Protein AF-A0A7S2QY79-F1 (afdb_monomer_lite)

InterPro domains:
  IPR018641 Transferase 1, rSAM/selenodomain-associated [PF09837] (13-111)
  IPR018641 Transferase 1, rSAM/selenodomain-associated [PTHR36529] (9-120)
  IPR029044 Nucleotide-diphospho-sugar transferases [G3DSA:3.90.550.10] (4-125)
  IPR029044 Nucleotide-diphospho-sugar transferases [SSF53448] (11-116)

pLDDT: mean 88.11, std 15.35, range [35.97, 98.06]

Structure (mmCIF, N/CA/C/O backbone):
data_AF-A0A7S2QY79-F1
#
_entry.id   AF-A0A7S2QY79-F1
#
loop_
_atom_site.group_PDB
_atom_site.id
_atom_site.type_symbol
_atom_site.label_atom_id
_atom_site.label_alt_id
_atom_site.label_comp_id
_atom_site.label_asym_id
_atom_site.label_entity_id
_atom_site.label_seq_id
_atom_site.pdbx_PDB_ins_code
_atom_site.Cartn_x
_atom_site.Cartn_y
_atom_site.Cartn_z
_atom_site.occupancy
_atom_site.B_iso_or_equiv
_atom_site.auth_seq_id
_atom_site.auth_comp_id
_atom_site.auth_asym_id
_atom_site.auth_atom_id
_atom_site.pdbx_PDB_model_num
ATOM 1 N N . GLU A 1 1 ? -2.443 6.538 33.658 1.00 35.97 1 GLU A N 1
ATOM 2 C CA . GLU A 1 1 ? -1.971 5.149 33.520 1.00 35.97 1 GLU A CA 1
ATOM 3 C C . GLU A 1 1 ? -2.472 4.641 32.184 1.00 35.97 1 GLU A C 1
ATOM 5 O O . GLU A 1 1 ? -3.662 4.407 32.035 1.00 35.97 1 GLU A O 1
ATOM 10 N N . ASP A 1 2 ? -1.597 4.636 31.182 1.00 44.91 2 ASP A N 1
ATOM 11 C CA . ASP A 1 2 ? -1.895 4.066 29.871 1.00 44.91 2 ASP A CA 1
ATOM 12 C C . ASP A 1 2 ? -1.737 2.552 30.002 1.00 44.91 2 ASP A C 1
ATOM 14 O O . ASP A 1 2 ? -0.622 2.031 30.092 1.00 44.91 2 ASP A O 1
ATOM 18 N N . THR A 1 3 ? -2.850 1.835 30.139 1.00 42.00 3 THR A N 1
ATOM 19 C CA . THR A 1 3 ? -2.859 0.374 30.061 1.00 42.00 3 THR A CA 1
ATOM 20 C C . THR A 1 3 ? -2.655 -0.003 28.601 1.00 42.00 3 THR A C 1
ATOM 22 O O . THR A 1 3 ? -3.605 -0.393 27.924 1.00 42.00 3 THR A O 1
ATOM 25 N N . GLY A 1 4 ? -1.420 0.178 28.120 1.00 47.31 4 GLY A N 1
ATOM 26 C CA . GLY A 1 4 ? -0.995 -0.133 26.766 1.00 47.31 4 GLY A CA 1
ATOM 27 C C . GLY A 1 4 ? -1.421 -1.551 26.430 1.00 47.31 4 GLY A C 1
ATOM 28 O O . GLY A 1 4 ? -0.863 -2.527 26.942 1.00 47.31 4 GLY A O 1
ATOM 29 N N . SER A 1 5 ? -2.476 -1.648 25.625 1.00 52.62 5 SER A N 1
ATOM 30 C CA . SER A 1 5 ? -2.993 -2.910 25.130 1.00 52.62 5 SER A CA 1
ATOM 31 C C . SER A 1 5 ? -1.836 -3.588 24.410 1.00 52.62 5 SER A C 1
ATOM 33 O O . SER A 1 5 ? -1.335 -3.070 23.412 1.00 52.62 5 SER A O 1
ATOM 35 N N . LYS A 1 6 ? -1.316 -4.682 24.978 1.00 54.91 6 LYS A N 1
ATOM 36 C CA . LYS A 1 6 ? -0.191 -5.406 24.385 1.00 54.91 6 LYS A CA 1
ATOM 37 C C . LYS A 1 6 ? -0.660 -5.905 23.026 1.00 54.91 6 LYS A C 1
ATOM 39 O O . LYS A 1 6 ? -1.440 -6.852 22.969 1.00 54.91 6 LYS A O 1
ATOM 44 N N . HIS A 1 7 ? -0.221 -5.253 21.954 1.00 66.50 7 HIS A N 1
ATOM 45 C CA . HIS A 1 7 ? -0.527 -5.706 20.608 1.00 66.50 7 HIS A CA 1
ATOM 46 C C . HIS A 1 7 ? 0.168 -7.054 20.423 1.00 66.50 7 HIS A C 1
ATOM 48 O O . HIS A 1 7 ? 1.397 -7.139 20.390 1.00 66.50 7 HIS A O 1
ATOM 54 N N . VAL A 1 8 ? -0.619 -8.127 20.432 1.00 77.19 8 VAL A N 1
ATOM 55 C CA . VAL A 1 8 ? -0.108 -9.476 20.212 1.00 77.19 8 VAL A CA 1
ATOM 56 C C . VAL A 1 8 ? 0.179 -9.586 18.718 1.00 77.19 8 VAL A C 1
ATOM 58 O O . VAL A 1 8 ? -0.737 -9.345 17.932 1.00 77.19 8 VAL A O 1
ATOM 61 N N . PRO A 1 9 ? 1.412 -9.933 18.304 1.00 81.81 9 PRO A N 1
ATOM 62 C CA . PRO A 1 9 ? 1.694 -10.191 16.901 1.00 81.81 9 PRO A CA 1
ATOM 63 C C . PRO A 1 9 ? 0.712 -11.235 16.369 1.00 81.81 9 PRO A C 1
ATOM 65 O O . PRO A 1 9 ? 0.626 -12.339 16.911 1.00 81.81 9 PRO A O 1
ATOM 68 N N . CYS A 1 10 ? -0.046 -10.880 15.335 1.00 86.31 10 CYS A N 1
ATOM 69 C CA . CYS A 1 10 ? -0.916 -11.816 14.643 1.00 86.31 10 CYS A CA 1
ATOM 70 C C . CYS A 1 10 ? -0.218 -12.312 13.376 1.00 86.31 10 CYS A C 1
ATOM 72 O O . CYS A 1 10 ? 0.493 -11.568 12.703 1.00 86.31 10 CYS A O 1
ATOM 74 N N . VAL A 1 11 ? -0.396 -13.595 13.074 1.00 91.69 11 VAL A N 1
ATOM 75 C CA . VAL A 1 11 ? 0.091 -14.204 11.836 1.00 91.69 11 VAL A CA 1
ATOM 76 C C . VAL A 1 11 ? -1.126 -14.714 11.091 1.00 91.69 11 VAL A C 1
ATOM 78 O O . VAL A 1 11 ? -1.899 -15.505 11.634 1.00 91.69 11 VAL A O 1
ATOM 81 N N . ARG A 1 12 ? -1.301 -14.239 9.861 1.00 93.19 12 ARG A N 1
ATOM 82 C CA . ARG A 1 12 ? -2.406 -14.605 8.977 1.00 93.19 12 ARG A CA 1
ATOM 83 C C . ARG A 1 12 ? -1.839 -14.978 7.615 1.00 93.19 12 ARG A C 1
ATOM 85 O O . ARG A 1 12 ? -0.787 -14.476 7.218 1.00 93.19 12 ARG A O 1
ATOM 92 N N . ALA A 1 13 ? -2.509 -15.892 6.926 1.00 95.75 13 ALA A N 1
ATOM 93 C CA . ALA A 1 13 ? -2.175 -16.168 5.538 1.00 95.75 13 ALA A CA 1
ATOM 94 C C . ALA A 1 13 ? -2.589 -14.965 4.683 1.00 95.75 13 ALA A C 1
ATOM 96 O O . ALA A 1 13 ? -3.664 -14.412 4.889 1.00 95.75 13 ALA A O 1
ATOM 97 N N . GLN A 1 14 ? -1.747 -14.574 3.726 1.00 95.06 14 GLN A N 1
ATOM 98 C CA . GLN A 1 14 ? -2.164 -13.633 2.685 1.00 95.06 14 GLN A CA 1
ATOM 99 C C . GLN A 1 14 ? -3.256 -14.261 1.808 1.00 95.06 14 GLN A C 1
ATOM 101 O O . GLN A 1 14 ? -3.350 -15.488 1.720 1.00 95.06 14 GLN A O 1
ATOM 106 N N . ALA A 1 15 ? -4.027 -13.424 1.112 1.00 95.94 15 ALA A N 1
ATOM 107 C CA . ALA A 1 15 ? -4.997 -13.888 0.127 1.00 95.94 15 ALA A CA 1
ATOM 108 C C . ALA A 1 15 ? -4.341 -14.808 -0.924 1.00 95.94 15 ALA A C 1
ATOM 110 O O . ALA A 1 15 ? -3.291 -14.483 -1.484 1.00 95.94 15 ALA A O 1
ATOM 111 N N . ASP A 1 16 ? -4.981 -15.945 -1.204 1.00 96.62 16 ASP A N 1
ATOM 112 C CA . ASP A 1 16 ? -4.514 -16.932 -2.184 1.00 96.62 16 ASP A CA 1
ATOM 113 C C . ASP A 1 16 ? -5.034 -16.589 -3.587 1.00 96.62 16 ASP A C 1
ATOM 115 O O . ASP A 1 16 ? -6.008 -17.149 -4.088 1.00 96.62 16 ASP A O 1
ATOM 119 N N . VAL A 1 17 ? -4.425 -15.563 -4.178 1.00 96.50 17 VAL A N 1
ATOM 120 C CA . VAL A 1 17 ? -4.730 -15.032 -5.515 1.00 96.50 17 VAL A CA 1
ATOM 121 C C . VAL A 1 17 ? -3.434 -14.668 -6.225 1.00 96.50 17 VAL A C 1
ATOM 123 O O . VAL A 1 17 ? -2.448 -14.364 -5.562 1.00 96.50 17 VAL A O 1
ATOM 126 N N . ASP A 1 18 ? -3.397 -14.663 -7.555 1.00 94.81 18 ASP A N 1
ATOM 127 C CA . ASP A 1 18 ? -2.141 -14.435 -8.289 1.00 94.81 18 ASP A CA 1
ATOM 128 C C . ASP A 1 18 ? -1.639 -12.983 -8.224 1.00 94.81 18 ASP A C 1
ATOM 130 O O . ASP A 1 18 ? -0.431 -12.748 -8.217 1.00 94.81 18 ASP A O 1
ATOM 134 N N . ASP A 1 19 ? -2.547 -12.008 -8.145 1.00 96.25 19 ASP A N 1
ATOM 135 C CA . ASP A 1 19 ? -2.187 -10.592 -8.216 1.00 96.25 19 ASP A CA 1
ATOM 136 C C . ASP A 1 19 ? -1.698 -10.026 -6.869 1.00 96.25 19 ASP A C 1
ATOM 138 O O . ASP A 1 19 ? -2.390 -10.093 -5.849 1.00 96.25 19 ASP A O 1
ATOM 142 N N . LEU A 1 20 ? -0.505 -9.421 -6.875 1.00 96.62 20 LEU A N 1
ATOM 143 C CA . LEU A 1 20 ? 0.122 -8.843 -5.682 1.00 96.62 20 LEU A CA 1
ATOM 144 C C . LEU A 1 20 ? -0.663 -7.643 -5.129 1.00 96.62 20 LEU A C 1
ATOM 146 O O . LEU A 1 20 ? -0.768 -7.485 -3.911 1.00 96.62 20 LEU A O 1
ATOM 150 N N . GLY A 1 21 ? -1.244 -6.822 -6.001 1.00 97.25 21 GLY A N 1
ATOM 151 C CA . GLY A 1 21 ? -2.078 -5.682 -5.628 1.00 97.25 21 GLY A CA 1
ATOM 152 C C . GLY A 1 21 ? -3.323 -6.101 -4.858 1.00 97.25 21 GLY A C 1
ATOM 153 O O . GLY A 1 21 ? -3.658 -5.497 -3.834 1.00 97.25 21 GLY A O 1
ATOM 154 N N . VAL A 1 22 ? -3.970 -7.186 -5.289 1.00 97.00 22 VAL A N 1
ATOM 155 C CA . VAL A 1 22 ? -5.111 -7.776 -4.575 1.00 97.00 22 VAL A CA 1
ATOM 156 C C . VAL A 1 22 ? -4.683 -8.287 -3.198 1.00 97.00 22 VAL A C 1
ATOM 158 O O . VAL A 1 22 ? -5.360 -7.989 -2.213 1.00 97.00 22 VAL A O 1
ATOM 161 N N . ARG A 1 23 ? -3.535 -8.972 -3.088 1.00 97.56 23 ARG A N 1
ATOM 162 C CA . ARG A 1 23 ? -3.007 -9.432 -1.787 1.00 97.56 23 ARG A CA 1
ATOM 163 C C . ARG A 1 23 ? -2.762 -8.275 -0.819 1.00 97.56 23 ARG A C 1
ATOM 165 O O . ARG A 1 23 ? -3.162 -8.356 0.340 1.00 97.56 23 ARG A O 1
ATOM 172 N N . MET A 1 24 ? -2.142 -7.189 -1.288 1.00 97.75 24 MET A N 1
ATOM 173 C CA . MET A 1 24 ? -1.901 -5.994 -0.470 1.00 97.75 24 MET A CA 1
ATOM 174 C C . MET A 1 24 ? -3.205 -5.292 -0.074 1.00 97.75 24 MET A C 1
ATOM 176 O O . MET A 1 24 ? -3.354 -4.859 1.066 1.00 97.75 24 MET A O 1
ATOM 180 N N . THR A 1 25 ? -4.169 -5.206 -0.993 1.00 97.19 25 THR A N 1
ATOM 181 C CA . THR A 1 25 ? -5.482 -4.604 -0.717 1.00 97.19 25 THR A CA 1
ATOM 182 C C . THR A 1 25 ? -6.222 -5.376 0.372 1.00 97.19 25 THR A C 1
ATOM 184 O O . THR A 1 25 ? -6.767 -4.765 1.289 1.00 97.19 25 THR A O 1
ATOM 187 N N . GLU A 1 26 ? -6.198 -6.708 0.319 1.00 97.25 26 GLU A N 1
ATOM 188 C CA . GLU A 1 26 ? -6.852 -7.541 1.329 1.00 97.25 26 GLU A CA 1
ATOM 189 C C . GLU A 1 26 ? -6.157 -7.447 2.693 1.00 97.25 26 GLU A C 1
ATOM 191 O O . GLU A 1 26 ? -6.820 -7.255 3.707 1.00 97.25 26 GLU A O 1
ATOM 196 N N . ALA A 1 27 ? -4.821 -7.444 2.730 1.00 96.8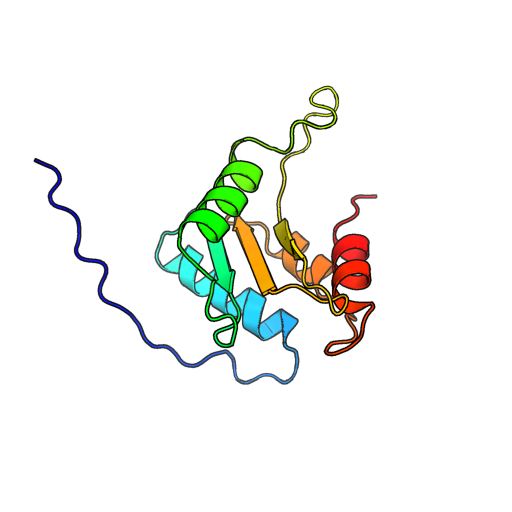1 27 ALA A N 1
ATOM 197 C CA . ALA A 1 27 ? -4.081 -7.245 3.977 1.00 96.81 27 ALA A CA 1
ATOM 198 C C . ALA A 1 27 ? -4.390 -5.885 4.642 1.00 96.81 27 ALA A C 1
ATOM 200 O O . ALA A 1 27 ? -4.538 -5.808 5.864 1.00 96.81 27 ALA A O 1
ATOM 201 N N . LEU A 1 28 ? -4.542 -4.811 3.856 1.00 97.44 28 LEU A N 1
ATOM 202 C CA . LEU A 1 28 ? -4.976 -3.507 4.375 1.00 97.44 28 LEU A CA 1
ATOM 203 C C . LEU A 1 28 ? -6.419 -3.556 4.899 1.00 97.44 28 LEU A C 1
ATOM 205 O O . LEU A 1 28 ? -6.693 -3.026 5.975 1.00 97.44 28 LEU A O 1
ATOM 209 N N . ARG A 1 29 ? -7.337 -4.219 4.184 1.00 96.38 29 ARG A N 1
ATOM 210 C CA . ARG A 1 29 ? -8.732 -4.406 4.629 1.00 96.38 29 ARG A CA 1
ATOM 211 C C . ARG A 1 29 ? -8.834 -5.151 5.946 1.00 96.38 29 ARG A C 1
ATOM 213 O O . ARG A 1 29 ? -9.647 -4.771 6.790 1.00 96.38 29 ARG A O 1
ATOM 220 N N . GLU A 1 30 ? -8.023 -6.183 6.134 1.00 95.44 30 GLU A N 1
ATOM 221 C CA . GLU A 1 30 ? -7.963 -6.910 7.396 1.00 95.44 30 GLU A CA 1
ATOM 222 C C . GLU A 1 30 ? -7.506 -5.998 8.537 1.00 95.44 30 GLU A C 1
ATOM 224 O O . GLU A 1 30 ? -8.174 -5.935 9.568 1.00 95.44 30 GLU A O 1
ATOM 229 N N . ALA A 1 31 ? -6.444 -5.211 8.332 1.00 95.12 31 ALA A N 1
ATOM 230 C CA . ALA A 1 31 ? -5.982 -4.243 9.328 1.00 95.12 31 ALA A CA 1
ATOM 231 C C . ALA A 1 31 ? -7.060 -3.197 9.672 1.00 95.12 31 ALA A C 1
ATOM 233 O O . ALA A 1 31 ? -7.247 -2.844 10.838 1.00 95.12 31 ALA A O 1
ATOM 234 N N . PHE A 1 32 ? -7.813 -2.722 8.676 1.00 96.12 32 PHE A N 1
ATOM 235 C CA . PHE A 1 32 ? -8.929 -1.799 8.898 1.00 96.12 32 PHE A CA 1
ATOM 236 C C . PHE A 1 32 ? -10.107 -2.459 9.625 1.00 96.12 32 PHE A C 1
ATOM 238 O O . PHE A 1 32 ? -10.752 -1.816 10.454 1.00 96.12 32 PHE A O 1
ATOM 245 N N . SER A 1 33 ? -10.373 -3.737 9.355 1.00 94.62 33 SER A N 1
ATOM 246 C CA . SER A 1 33 ? -11.398 -4.524 10.054 1.00 94.62 33 SER A CA 1
ATOM 247 C C . SER A 1 33 ? -11.021 -4.789 11.514 1.00 94.62 33 SER A C 1
ATOM 249 O O . SER A 1 33 ? -11.900 -4.836 12.372 1.00 94.62 33 SER A O 1
ATOM 251 N N . ASP A 1 34 ? -9.721 -4.868 11.808 1.00 93.44 34 ASP A N 1
ATOM 252 C CA . ASP A 1 34 ? -9.170 -4.937 13.165 1.00 93.44 34 ASP A CA 1
ATOM 253 C C . ASP A 1 34 ? -9.175 -3.566 13.888 1.00 93.44 34 ASP A C 1
ATOM 255 O O . ASP A 1 34 ? -8.797 -3.477 15.058 1.00 93.44 34 ASP A O 1
ATOM 259 N N . GLY A 1 35 ? -9.635 -2.494 13.227 1.00 94.81 35 GLY A N 1
ATOM 260 C CA . GLY A 1 35 ? -9.855 -1.174 13.828 1.00 94.81 35 GLY A CA 1
ATOM 261 C C . GLY A 1 35 ? -8.793 -0.118 13.516 1.00 94.81 35 GLY A C 1
ATOM 262 O O . GLY A 1 35 ? -8.830 0.958 14.112 1.00 94.81 35 GLY A O 1
ATOM 263 N N . ALA A 1 36 ? -7.857 -0.382 12.601 1.00 94.38 36 ALA A N 1
ATOM 264 C CA . ALA A 1 36 ? -6.893 0.628 12.172 1.00 94.38 36 ALA A CA 1
ATOM 265 C C . ALA A 1 36 ? -7.554 1.716 11.301 1.00 94.38 36 ALA A C 1
ATOM 267 O O . ALA A 1 36 ? -8.326 1.419 10.388 1.00 94.38 36 ALA A O 1
ATOM 268 N N . ASP A 1 37 ? -7.207 2.986 11.530 1.00 94.75 37 ASP A N 1
ATOM 269 C CA . ASP A 1 37 ? -7.584 4.087 10.627 1.00 94.75 37 ASP A CA 1
ATOM 270 C C . ASP A 1 37 ? -6.560 4.304 9.504 1.00 94.75 37 ASP A C 1
ATOM 272 O O . ASP A 1 37 ? -6.919 4.745 8.412 1.00 94.75 37 ASP A O 1
ATOM 276 N N . VAL A 1 38 ? -5.295 3.962 9.757 1.00 95.88 38 VAL A N 1
ATOM 277 C CA . VAL A 1 38 ? -4.202 3.926 8.778 1.00 95.88 38 VAL A CA 1
ATOM 278 C C . VAL A 1 38 ? -3.395 2.647 8.973 1.00 95.88 38 VAL A C 1
ATOM 280 O O . VAL A 1 38 ? -3.200 2.199 10.102 1.00 95.88 38 VAL A O 1
ATOM 283 N N . ALA A 1 39 ? -2.927 2.057 7.879 1.00 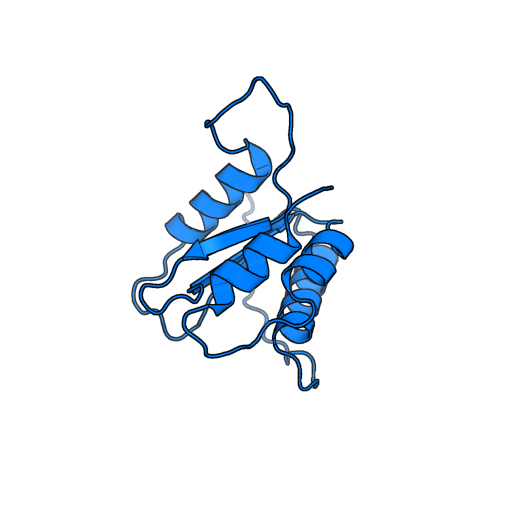97.12 39 ALA A N 1
ATOM 284 C CA . ALA A 1 39 ? -2.124 0.838 7.899 1.00 97.12 39 ALA A CA 1
ATOM 285 C C . ALA A 1 39 ? -1.011 0.915 6.849 1.00 97.12 39 ALA A C 1
ATOM 287 O O . ALA A 1 39 ? -1.145 1.617 5.847 1.00 97.12 39 ALA A O 1
ATOM 288 N N . CYS A 1 40 ? 0.099 0.220 7.105 1.00 97.19 40 CYS A N 1
ATOM 289 C CA . CYS A 1 40 ? 1.276 0.172 6.242 1.00 97.19 40 CYS A CA 1
ATOM 290 C C . CYS A 1 40 ? 1.681 -1.286 6.018 1.00 97.19 40 CYS A C 1
ATOM 292 O O . CYS A 1 40 ? 1.805 -2.050 6.974 1.00 97.19 40 CYS A O 1
ATOM 294 N N . ILE A 1 41 ? 1.902 -1.650 4.759 1.00 97.00 41 ILE A N 1
ATOM 295 C CA . ILE A 1 41 ? 2.533 -2.902 4.350 1.00 97.00 41 ILE A CA 1
ATOM 296 C C . ILE A 1 41 ? 3.980 -2.587 4.006 1.00 97.00 41 ILE A C 1
ATOM 298 O O . ILE A 1 41 ? 4.240 -1.636 3.271 1.00 97.00 41 ILE A O 1
ATOM 302 N N . ALA A 1 42 ? 4.910 -3.404 4.489 1.00 95.94 42 ALA A N 1
ATOM 303 C CA . ALA A 1 42 ? 6.320 -3.323 4.134 1.00 95.94 42 ALA A CA 1
ATOM 304 C C . ALA A 1 42 ? 6.838 -4.683 3.663 1.00 95.94 42 ALA A C 1
ATOM 306 O O . ALA A 1 42 ? 6.375 -5.727 4.129 1.00 95.94 42 ALA A O 1
ATOM 307 N N . GLY A 1 43 ? 7.824 -4.658 2.765 1.00 91.50 43 GLY A N 1
ATOM 308 C CA . GLY A 1 43 ? 8.610 -5.844 2.438 1.00 91.50 43 GLY A CA 1
ATOM 309 C C . GLY A 1 43 ? 9.361 -6.362 3.669 1.00 91.50 43 GLY A C 1
ATOM 310 O O . GLY A 1 43 ? 9.821 -5.595 4.516 1.00 91.50 43 GLY A O 1
ATOM 311 N N . THR A 1 44 ? 9.493 -7.679 3.794 1.00 89.38 44 THR A N 1
ATOM 312 C CA . THR A 1 44 ? 10.240 -8.298 4.904 1.00 89.38 44 THR A CA 1
ATOM 313 C C . THR A 1 44 ? 11.742 -8.395 4.632 1.00 89.38 44 THR A C 1
ATOM 315 O O . THR A 1 44 ? 12.513 -8.779 5.506 1.00 89.38 44 THR A O 1
ATOM 318 N N . ASP A 1 45 ? 12.168 -8.067 3.418 1.00 91.19 45 ASP A N 1
ATOM 319 C CA . ASP A 1 45 ? 13.533 -8.152 2.898 1.00 91.19 45 ASP A CA 1
ATOM 320 C C . ASP A 1 45 ? 14.293 -6.816 2.974 1.00 91.19 45 ASP A C 1
ATOM 322 O O . ASP A 1 45 ? 15.297 -6.623 2.291 1.00 91.19 45 ASP A O 1
ATOM 326 N N . ILE A 1 46 ? 13.847 -5.900 3.841 1.00 88.50 46 ILE A N 1
ATOM 327 C CA . ILE A 1 46 ? 14.432 -4.567 4.029 1.00 88.50 46 ILE A CA 1
ATOM 328 C C . ILE A 1 46 ? 14.994 -4.471 5.459 1.00 88.50 46 ILE A C 1
ATOM 330 O O . ILE A 1 46 ? 14.289 -4.035 6.372 1.00 88.50 46 ILE A O 1
ATOM 334 N N . PRO A 1 47 ? 16.270 -4.838 5.699 1.00 88.50 47 PRO A N 1
ATOM 335 C CA . PRO A 1 47 ? 16.837 -4.929 7.051 1.00 88.50 47 PRO A CA 1
ATOM 336 C C . PRO A 1 47 ? 16.777 -3.629 7.860 1.00 88.50 47 PRO A C 1
ATOM 338 O O . PRO A 1 47 ? 16.781 -3.654 9.087 1.00 88.50 47 PRO A O 1
ATOM 341 N N . ASN A 1 48 ? 16.753 -2.485 7.176 1.00 89.12 48 ASN A N 1
ATOM 342 C CA . ASN A 1 48 ? 16.740 -1.164 7.795 1.00 89.12 48 ASN A CA 1
ATOM 343 C C . ASN A 1 48 ? 15.329 -0.591 7.988 1.00 89.12 48 ASN A C 1
ATOM 345 O O . ASN A 1 48 ? 15.208 0.538 8.465 1.00 89.12 48 ASN A O 1
ATOM 349 N N . PHE A 1 49 ? 14.269 -1.324 7.636 1.00 90.31 49 PHE A N 1
ATOM 350 C CA . PHE A 1 49 ? 12.908 -0.854 7.856 1.00 90.31 49 PHE A CA 1
ATOM 351 C C . PHE A 1 49 ? 12.594 -0.804 9.359 1.00 90.31 49 PHE A C 1
ATOM 353 O O . PHE A 1 49 ? 12.598 -1.815 10.057 1.00 90.31 49 PHE A O 1
ATOM 360 N N . CYS A 1 50 ? 12.329 0.398 9.865 1.00 92.62 50 CYS A N 1
ATOM 361 C CA . CYS A 1 50 ? 11.908 0.659 11.241 1.00 92.62 50 CYS A CA 1
ATOM 362 C C . CYS A 1 50 ? 10.599 1.465 11.316 1.00 92.62 50 CYS A C 1
ATOM 364 O O . CYS A 1 50 ? 10.128 1.997 10.308 1.00 92.62 50 CYS A O 1
ATOM 366 N N . ALA A 1 51 ? 10.060 1.599 12.535 1.00 93.12 51 ALA A N 1
ATOM 367 C CA . ALA A 1 51 ? 8.812 2.311 12.826 1.00 93.12 51 ALA A CA 1
ATOM 368 C C . ALA A 1 51 ? 8.758 3.732 12.239 1.00 93.12 51 ALA A C 1
ATOM 370 O O . ALA A 1 51 ? 7.718 4.123 11.719 1.00 93.12 51 ALA A O 1
ATOM 371 N N . ALA A 1 52 ? 9.885 4.453 12.216 1.00 94.50 52 ALA A N 1
ATOM 372 C CA . ALA A 1 52 ? 9.951 5.814 11.684 1.00 94.50 52 ALA A CA 1
ATOM 373 C C . ALA A 1 52 ? 9.490 5.919 10.214 1.00 94.50 52 ALA A C 1
ATOM 375 O O . ALA A 1 52 ? 8.881 6.915 9.834 1.00 94.50 52 ALA A O 1
ATOM 376 N N . HIS A 1 53 ? 9.719 4.889 9.386 1.00 94.38 53 HIS A N 1
ATOM 377 C CA . HIS A 1 53 ? 9.241 4.892 7.996 1.00 94.38 53 HIS A CA 1
ATOM 378 C C . HIS A 1 53 ? 7.714 4.777 7.921 1.00 94.38 53 HIS A C 1
ATOM 380 O O . HIS A 1 53 ? 7.078 5.464 7.123 1.00 94.38 53 HIS A O 1
ATOM 386 N N . ALA A 1 54 ? 7.117 3.926 8.761 1.00 94.56 54 ALA A N 1
ATOM 387 C CA . ALA A 1 54 ? 5.665 3.794 8.841 1.00 94.56 54 ALA A CA 1
ATOM 388 C C . ALA A 1 54 ? 5.029 5.072 9.410 1.00 94.56 54 ALA A C 1
ATOM 390 O O . ALA A 1 54 ? 4.069 5.582 8.837 1.00 94.56 54 ALA A O 1
ATOM 391 N N . GLU A 1 55 ? 5.610 5.640 10.469 1.00 95.31 55 GLU A N 1
ATOM 392 C CA . GLU A 1 55 ? 5.171 6.901 11.078 1.00 95.31 55 GLU A CA 1
ATOM 393 C C . GLU A 1 55 ? 5.199 8.065 10.081 1.00 95.31 55 GLU A C 1
ATOM 395 O O . GLU A 1 55 ? 4.242 8.835 10.013 1.00 95.31 55 GLU A O 1
ATOM 400 N N . GLN A 1 56 ? 6.238 8.161 9.246 1.00 94.31 56 GLN A N 1
ATOM 401 C CA . GLN A 1 56 ? 6.301 9.160 8.179 1.00 94.31 56 GLN A CA 1
ATOM 402 C C . GLN A 1 56 ? 5.165 8.982 7.159 1.00 94.31 56 GLN A C 1
ATOM 404 O O . GLN A 1 56 ? 4.541 9.963 6.752 1.00 94.31 56 GLN A O 1
ATOM 409 N N . CYS A 1 57 ? 4.858 7.743 6.764 1.00 95.06 57 CYS A N 1
ATOM 410 C CA . CYS A 1 57 ? 3.737 7.472 5.864 1.00 95.06 57 CYS A CA 1
ATOM 411 C C . CYS A 1 57 ? 2.395 7.870 6.500 1.00 95.06 57 CYS A C 1
ATOM 413 O O . CYS A 1 57 ? 1.550 8.476 5.842 1.00 95.06 57 CYS A O 1
ATOM 415 N N . PHE A 1 58 ? 2.206 7.578 7.789 1.00 95.31 58 PHE A N 1
ATOM 416 C CA . PHE A 1 58 ? 0.996 7.946 8.526 1.00 95.31 58 PHE A CA 1
ATOM 417 C C . PHE A 1 58 ? 0.846 9.459 8.691 1.00 95.31 58 PHE A C 1
ATOM 419 O O . PHE A 1 58 ? -0.264 9.978 8.551 1.00 95.31 58 PHE A O 1
ATOM 426 N N . ALA A 1 59 ? 1.943 10.183 8.922 1.00 92.81 59 ALA A N 1
ATOM 427 C CA . ALA A 1 59 ? 1.935 11.641 8.951 1.00 92.81 59 ALA A CA 1
ATOM 428 C C . ALA A 1 59 ? 1.461 12.215 7.606 1.00 92.81 59 ALA A C 1
ATOM 430 O O . ALA A 1 59 ? 0.544 13.028 7.583 1.00 92.81 59 ALA A O 1
ATOM 431 N N . LEU A 1 60 ? 1.980 11.715 6.479 1.00 92.12 60 LEU A N 1
ATOM 432 C CA . LEU A 1 60 ? 1.562 12.159 5.141 1.00 92.12 60 LEU A CA 1
ATOM 433 C C . LEU A 1 60 ? 0.079 11.876 4.847 1.00 92.12 60 LEU A C 1
ATOM 435 O O . LEU A 1 60 ? -0.595 12.710 4.244 1.00 92.12 60 LEU A O 1
ATOM 439 N N . LEU A 1 61 ? -0.450 10.733 5.295 1.00 92.06 61 LEU A N 1
ATOM 440 C CA . LEU A 1 61 ? -1.870 10.382 5.136 1.00 92.06 61 LEU A CA 1
ATOM 441 C C . LEU A 1 61 ? -2.806 11.268 5.970 1.00 92.06 61 LEU A C 1
ATOM 443 O O . LEU A 1 61 ? -3.932 11.540 5.556 1.00 92.06 61 LEU A O 1
ATOM 447 N N . THR A 1 62 ? -2.368 11.689 7.158 1.00 89.81 62 THR A N 1
ATOM 448 C CA . THR A 1 62 ? -3.216 12.406 8.128 1.00 89.81 62 THR A CA 1
ATOM 449 C C . THR A 1 62 ? -3.082 13.923 8.045 1.00 89.81 62 THR A C 1
ATOM 451 O O . THR A 1 62 ? -4.063 14.633 8.258 1.00 89.81 62 THR A O 1
ATOM 454 N N . GLN A 1 63 ? -1.890 14.420 7.726 1.00 84.94 63 GLN A N 1
ATOM 455 C CA . GLN A 1 63 ? -1.558 15.846 7.690 1.00 84.94 63 GLN A CA 1
ATOM 456 C C . GLN A 1 63 ? -1.492 16.390 6.256 1.00 84.94 63 GLN A C 1
ATOM 458 O O . GLN A 1 63 ? -1.612 17.597 6.057 1.00 84.94 63 GLN A O 1
ATOM 463 N N . GLY A 1 64 ? -1.372 15.511 5.255 1.00 74.31 64 GLY A N 1
ATOM 464 C CA . GLY A 1 64 ? -1.126 15.887 3.865 1.00 74.31 64 GLY A CA 1
ATOM 465 C C . GLY A 1 64 ? 0.358 16.138 3.579 1.00 74.31 64 GLY A C 1
ATOM 466 O O . GLY A 1 64 ? 1.196 16.140 4.478 1.00 74.31 64 GLY A O 1
ATOM 467 N N . ALA A 1 65 ? 0.696 16.321 2.301 1.00 63.69 65 ALA A N 1
ATOM 468 C CA . ALA A 1 65 ? 2.041 16.701 1.877 1.00 63.69 65 ALA A CA 1
ATOM 469 C C . ALA A 1 65 ? 2.109 18.224 1.665 1.00 63.69 65 ALA A C 1
ATOM 471 O O . ALA A 1 65 ? 1.362 18.764 0.846 1.00 63.69 65 ALA A O 1
ATOM 472 N N . ASP A 1 66 ? 3.011 18.904 2.379 1.00 54.66 66 ASP A N 1
ATOM 473 C CA . ASP A 1 66 ? 3.273 20.355 2.322 1.00 54.66 66 ASP A CA 1
ATOM 474 C C . ASP A 1 66 ? 3.888 20.810 0.981 1.00 54.66 66 ASP A C 1
ATOM 476 O O . ASP A 1 66 ? 5.000 21.334 0.932 1.00 54.66 66 ASP A O 1
ATOM 480 N N . VAL A 1 67 ? 3.201 20.586 -0.142 1.00 49.94 67 VAL A N 1
ATOM 481 C CA . VAL A 1 67 ? 3.714 20.974 -1.470 1.00 49.94 67 VAL A CA 1
ATOM 482 C C . VAL A 1 67 ? 2.816 21.996 -2.169 1.00 49.94 67 VAL A C 1
ATOM 484 O O . VAL A 1 67 ? 3.326 22.821 -2.919 1.00 49.94 67 VAL A O 1
ATOM 487 N N . ASP A 1 68 ? 1.514 22.023 -1.873 1.00 48.16 68 ASP A N 1
ATOM 488 C CA . ASP A 1 68 ? 0.598 23.080 -2.320 1.00 48.16 68 ASP A CA 1
ATOM 489 C C . ASP A 1 68 ? -0.730 23.003 -1.543 1.00 48.16 68 ASP A C 1
ATOM 491 O O . ASP A 1 68 ? -1.754 22.532 -2.042 1.00 48.16 68 ASP A O 1
ATOM 495 N N . SER A 1 69 ? -0.731 23.449 -0.283 1.00 46.31 69 SER A N 1
ATOM 496 C CA . SER A 1 69 ? -1.914 23.451 0.598 1.00 46.31 69 SER A CA 1
ATOM 497 C C . SER A 1 69 ? -3.081 24.306 0.063 1.00 46.31 69 SER A C 1
ATOM 499 O O . SER A 1 69 ? -4.153 24.329 0.668 1.00 46.31 69 SER A O 1
ATOM 501 N N . SER A 1 70 ? -2.901 25.009 -1.067 1.00 47.94 70 SER A N 1
ATOM 502 C CA . SER A 1 70 ? -3.957 25.757 -1.763 1.00 47.94 70 SER A CA 1
ATOM 503 C C . SER A 1 70 ? -4.958 24.852 -2.496 1.00 47.94 70 SER A C 1
ATOM 505 O O . SER A 1 70 ? -6.074 25.276 -2.804 1.00 47.94 70 SER A O 1
ATOM 507 N N . ARG A 1 71 ? -4.607 23.578 -2.709 1.00 54.38 71 ARG A N 1
ATOM 508 C CA . ARG A 1 71 ? -5.496 22.539 -3.236 1.00 54.38 71 ARG A CA 1
ATOM 509 C C . ARG A 1 71 ? -5.726 21.544 -2.105 1.00 54.38 71 ARG A C 1
ATOM 511 O O . ARG A 1 71 ? -4.921 20.644 -1.925 1.00 54.38 71 ARG A O 1
ATOM 518 N N . GLY A 1 72 ? -6.780 21.723 -1.306 1.00 55.56 72 GLY A N 1
ATOM 519 C CA . GLY A 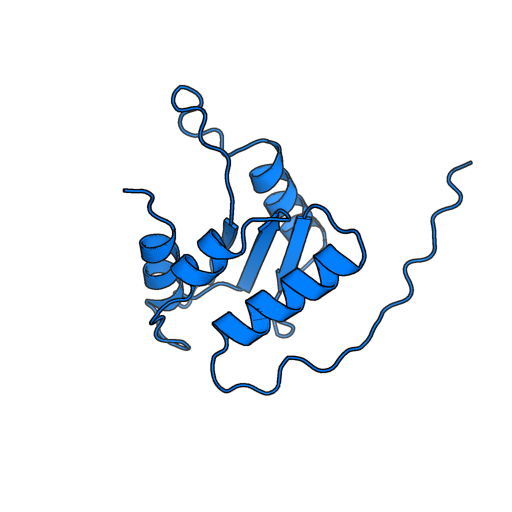1 72 ? -7.132 20.865 -0.159 1.00 55.56 72 GLY A CA 1
ATOM 520 C C . GLY A 1 72 ? -7.432 19.404 -0.533 1.00 55.56 72 GLY A C 1
ATOM 521 O O . GLY A 1 72 ? -8.565 18.946 -0.418 1.00 55.56 72 GLY A O 1
ATOM 522 N N . CYS A 1 73 ? -6.430 18.676 -1.020 1.00 67.12 73 CYS A N 1
ATOM 523 C CA . CYS A 1 73 ? -6.533 17.314 -1.508 1.00 67.12 73 CYS A CA 1
ATOM 524 C C . CYS A 1 73 ? -6.053 16.357 -0.417 1.00 67.12 73 CYS A C 1
ATOM 526 O O . CYS A 1 73 ? -4.876 16.340 -0.063 1.00 67.12 73 CYS A O 1
ATOM 528 N N . ALA A 1 74 ? -6.976 15.560 0.121 1.00 79.25 74 ALA A N 1
ATOM 529 C CA . ALA A 1 74 ? -6.632 14.475 1.031 1.00 79.25 74 ALA A CA 1
ATOM 530 C C . ALA A 1 74 ? -5.762 13.426 0.316 1.00 79.25 74 ALA A C 1
ATOM 532 O O . ALA A 1 74 ? -6.075 13.033 -0.812 1.00 79.25 74 ALA A O 1
ATOM 533 N N . VAL A 1 75 ? -4.705 12.966 0.991 1.00 89.81 75 VAL A N 1
ATOM 534 C CA . VAL A 1 75 ? -3.820 11.891 0.523 1.00 89.81 75 VAL A CA 1
ATOM 535 C C . VAL A 1 75 ? -4.446 10.545 0.892 1.00 89.81 75 VAL A C 1
ATOM 537 O O . VAL A 1 75 ? -4.698 10.274 2.064 1.00 89.81 75 VAL A O 1
ATOM 540 N N . ASP A 1 76 ? -4.722 9.705 -0.106 1.00 92.31 76 ASP A N 1
ATOM 541 C CA . ASP A 1 76 ? -5.360 8.396 0.108 1.00 92.31 76 ASP A CA 1
ATOM 542 C C . ASP A 1 76 ? -4.346 7.258 0.289 1.00 92.31 76 ASP A C 1
ATOM 544 O O . ASP A 1 76 ? -4.569 6.360 1.103 1.00 92.31 76 ASP A O 1
ATOM 548 N N . VAL A 1 77 ? -3.245 7.301 -0.468 1.00 95.00 77 VAL A N 1
ATOM 549 C CA . VAL A 1 77 ? -2.225 6.247 -0.550 1.00 95.00 77 VAL A CA 1
ATOM 550 C C . VAL A 1 77 ? -0.837 6.890 -0.577 1.00 95.00 77 VAL A C 1
ATOM 552 O O . VAL A 1 77 ? -0.628 7.893 -1.259 1.00 95.00 77 VAL A O 1
ATOM 555 N N . VAL A 1 78 ? 0.113 6.312 0.157 1.00 96.50 78 VAL A N 1
ATOM 556 C CA . VAL A 1 78 ? 1.520 6.734 0.219 1.00 96.50 78 VAL A CA 1
ATOM 557 C C . VAL A 1 78 ? 2.410 5.545 -0.119 1.00 96.50 78 VAL A C 1
ATOM 559 O O . VAL A 1 78 ? 2.218 4.458 0.419 1.00 96.50 78 VAL A O 1
ATOM 562 N N . PHE A 1 79 ? 3.408 5.761 -0.972 1.00 97.25 79 PHE A N 1
ATOM 563 C CA . PHE A 1 79 ? 4.406 4.757 -1.337 1.00 97.25 79 PHE A CA 1
ATOM 564 C C . PHE A 1 79 ? 5.787 5.157 -0.817 1.00 97.25 79 PHE A C 1
ATOM 566 O O . PHE A 1 79 ? 6.202 6.305 -0.976 1.00 97.25 79 PHE A O 1
ATOM 573 N N . GLY A 1 80 ? 6.514 4.201 -0.238 1.00 95.75 80 GLY A N 1
ATOM 574 C CA . GLY A 1 80 ? 7.935 4.330 0.071 1.00 95.75 80 GLY A CA 1
ATOM 575 C C . GLY A 1 80 ? 8.769 3.889 -1.132 1.00 95.75 80 GLY A C 1
ATOM 576 O O . GLY A 1 80 ? 8.859 2.687 -1.370 1.00 95.75 80 GLY A O 1
ATOM 577 N N . PRO A 1 81 ? 9.375 4.802 -1.911 1.00 95.88 81 PRO A N 1
ATOM 578 C CA . PRO A 1 81 ? 10.055 4.448 -3.154 1.00 95.88 81 PRO A CA 1
ATOM 579 C C . PRO A 1 81 ? 11.313 3.611 -2.914 1.00 95.88 81 PRO A C 1
ATOM 581 O O . PRO A 1 81 ? 12.121 3.917 -2.035 1.00 95.88 81 PRO A O 1
ATOM 584 N N . ALA A 1 82 ? 11.502 2.582 -3.737 1.00 94.44 82 ALA A N 1
ATOM 585 C CA . ALA A 1 82 ? 12.714 1.773 -3.777 1.00 94.44 82 ALA A CA 1
ATOM 586 C C . ALA A 1 82 ? 13.631 2.210 -4.935 1.00 94.44 82 ALA A C 1
ATOM 588 O O . ALA A 1 82 ? 13.207 2.845 -5.900 1.00 94.44 82 ALA A O 1
ATOM 589 N N . ARG A 1 83 ? 14.928 1.890 -4.835 1.00 93.38 83 ARG A N 1
ATOM 590 C CA . ARG A 1 83 ? 15.942 2.301 -5.830 1.00 93.38 83 ARG A CA 1
ATOM 591 C C . ARG A 1 83 ? 15.805 1.593 -7.176 1.00 93.38 83 ARG A C 1
ATOM 593 O O . ARG A 1 83 ? 16.338 2.083 -8.164 1.00 93.38 83 ARG A O 1
ATOM 600 N N . ASP A 1 84 ? 15.160 0.437 -7.188 1.00 94.81 84 ASP A N 1
ATOM 601 C CA . ASP A 1 84 ? 14.943 -0.393 -8.369 1.00 94.81 84 ASP A CA 1
ATOM 602 C C . ASP A 1 84 ? 13.734 0.049 -9.201 1.00 94.81 84 ASP A C 1
ATOM 604 O O . ASP A 1 84 ? 13.510 -0.531 -10.256 1.00 94.81 84 ASP A O 1
ATOM 608 N N . GLY A 1 85 ? 12.991 1.071 -8.753 1.00 96.38 85 GLY A N 1
ATOM 609 C CA . GLY A 1 85 ? 11.785 1.571 -9.414 1.00 96.38 85 GLY A CA 1
ATOM 610 C C . GLY A 1 85 ? 10.473 0.983 -8.878 1.00 96.38 85 GLY A C 1
ATOM 611 O O . GLY A 1 85 ? 9.391 1.340 -9.347 1.00 96.38 85 GLY A O 1
ATOM 612 N N . GLY A 1 86 ? 10.546 0.109 -7.871 1.00 97.00 86 GLY A N 1
ATOM 613 C CA . GLY A 1 86 ? 9.398 -0.327 -7.084 1.00 97.00 86 GLY A CA 1
ATOM 614 C C . GLY A 1 86 ? 9.162 0.535 -5.843 1.00 97.00 86 GLY A C 1
ATOM 615 O O . GLY A 1 86 ? 9.571 1.696 -5.745 1.00 97.00 86 GLY A O 1
ATOM 616 N N . PHE A 1 87 ? 8.504 -0.064 -4.856 1.00 96.75 87 PHE A N 1
ATOM 617 C CA . PHE A 1 87 ? 8.314 0.509 -3.530 1.00 96.75 87 PHE A CA 1
ATOM 618 C C . PHE A 1 87 ? 8.556 -0.550 -2.458 1.00 96.75 87 PHE A C 1
ATOM 620 O O . PHE A 1 87 ? 8.274 -1.728 -2.650 1.00 96.75 87 PHE A O 1
ATOM 627 N N . TYR A 1 88 ? 9.093 -0.113 -1.327 1.00 95.50 88 TYR A N 1
ATOM 628 C CA . TYR A 1 88 ? 9.452 -0.965 -0.197 1.00 95.50 88 TYR A CA 1
ATOM 629 C C . TYR A 1 88 ? 8.347 -0.99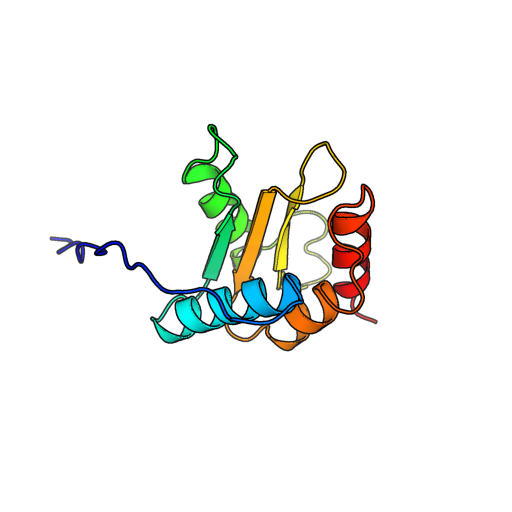1 0.875 1.00 95.50 88 TYR A C 1
ATOM 631 O O . TYR A 1 88 ? 8.295 -1.897 1.708 1.00 95.50 88 TYR A O 1
ATOM 639 N N . CYS A 1 89 ? 7.448 -0.002 0.847 1.00 97.12 89 CYS A N 1
ATOM 640 C CA . CYS A 1 89 ? 6.216 0.008 1.622 1.00 97.12 89 CYS A CA 1
ATOM 641 C C . CYS A 1 89 ? 5.087 0.752 0.897 1.00 97.12 89 CYS A C 1
ATOM 643 O O . CYS A 1 89 ? 5.331 1.611 0.045 1.00 97.12 89 CYS A O 1
ATOM 645 N N . VAL A 1 90 ? 3.850 0.430 1.263 1.00 98.06 90 VAL A N 1
ATOM 646 C CA . VAL A 1 90 ? 2.646 1.168 0.876 1.00 98.06 90 VAL A CA 1
ATOM 647 C C . VAL A 1 90 ? 1.764 1.354 2.100 1.00 98.06 90 VAL A C 1
ATOM 649 O O . VAL A 1 90 ? 1.540 0.413 2.861 1.00 98.06 90 VAL A O 1
ATOM 652 N N . ALA A 1 91 ? 1.264 2.568 2.299 1.00 97.69 91 ALA A N 1
ATOM 653 C CA . ALA A 1 91 ? 0.352 2.898 3.378 1.00 97.69 91 ALA A CA 1
ATOM 654 C C . ALA A 1 91 ? -0.926 3.529 2.836 1.00 97.69 91 ALA A C 1
ATOM 656 O O . ALA A 1 91 ? -0.902 4.266 1.851 1.00 97.69 91 ALA A O 1
ATOM 657 N N . ALA A 1 92 ? -2.039 3.262 3.507 1.00 97.38 92 ALA A N 1
ATOM 658 C CA . ALA A 1 92 ? -3.341 3.787 3.133 1.00 97.38 92 ALA A CA 1
ATOM 659 C C . ALA A 1 92 ? -4.195 4.070 4.368 1.00 97.38 92 ALA A C 1
ATOM 661 O O . ALA A 1 92 ? -3.973 3.507 5.445 1.00 97.38 92 ALA A O 1
ATOM 662 N N . ARG A 1 93 ? -5.194 4.937 4.191 1.00 95.19 93 ARG A N 1
ATOM 663 C CA . ARG A 1 93 ? -6.237 5.190 5.192 1.00 95.19 93 ARG A CA 1
ATOM 664 C C . ARG A 1 93 ? -7.461 4.306 4.952 1.00 95.19 93 ARG A C 1
ATOM 666 O O . ARG A 1 93 ? -7.738 3.908 3.824 1.00 95.19 93 ARG A O 1
ATOM 673 N N . ARG A 1 94 ? -8.233 4.032 5.998 1.00 95.44 94 ARG A N 1
ATOM 674 C CA . ARG A 1 94 ? -9.484 3.272 5.899 1.00 95.44 94 ARG A CA 1
ATOM 675 C C . ARG A 1 94 ? -10.463 3.935 4.919 1.00 95.44 94 ARG A C 1
ATOM 677 O O . ARG A 1 94 ? -10.625 5.154 4.919 1.00 95.44 94 ARG A O 1
ATOM 684 N N . GLY A 1 95 ? -11.152 3.122 4.114 1.00 94.00 95 GLY A N 1
ATOM 685 C CA . GLY A 1 95 ? -12.191 3.578 3.180 1.00 94.00 95 GLY A CA 1
ATOM 686 C C . GLY A 1 95 ? -11.684 4.061 1.816 1.00 94.00 95 GLY A C 1
ATOM 687 O O . GLY A 1 95 ? -12.424 4.739 1.105 1.00 94.00 95 GLY A O 1
ATOM 688 N N . VAL A 1 96 ? -10.444 3.729 1.440 1.00 93.62 96 VAL A N 1
ATOM 689 C CA . VAL A 1 96 ? -9.85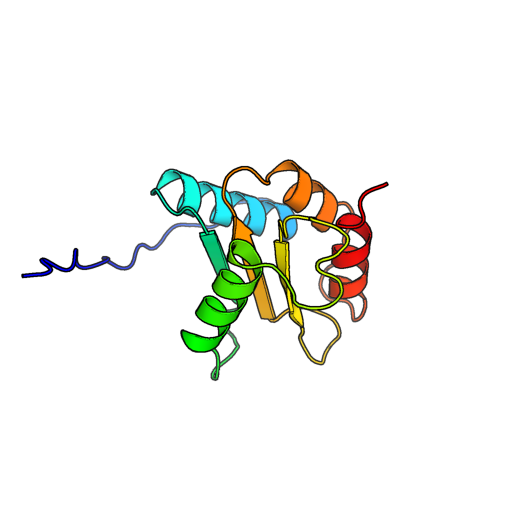0 4.083 0.134 1.00 93.62 96 VAL A CA 1
ATOM 690 C C . VAL A 1 96 ? -9.696 2.883 -0.803 1.00 93.62 96 VAL A C 1
ATOM 692 O O . VAL A 1 96 ? -8.824 2.876 -1.668 1.00 93.62 96 VAL A O 1
ATOM 695 N N . ASP A 1 97 ? -10.564 1.878 -0.674 1.00 93.94 97 ASP A N 1
ATOM 696 C CA . ASP A 1 97 ? -10.574 0.669 -1.510 1.00 93.94 97 ASP A CA 1
ATOM 697 C C . ASP A 1 97 ? -10.504 0.971 -3.008 1.00 93.94 97 ASP A C 1
ATOM 699 O O . ASP A 1 97 ? -9.747 0.344 -3.740 1.00 93.94 97 ASP A O 1
ATOM 703 N N . GLU A 1 98 ? -11.256 1.972 -3.465 1.00 93.31 98 GLU A N 1
ATOM 704 C CA . GLU A 1 98 ? -11.263 2.377 -4.870 1.00 93.31 98 GLU A CA 1
ATOM 705 C C . GLU A 1 98 ? -9.964 3.085 -5.286 1.00 93.31 98 GLU A C 1
ATOM 707 O O . GLU A 1 98 ? -9.558 3.009 -6.443 1.00 93.31 98 GLU A O 1
ATOM 712 N N . ALA A 1 99 ? -9.289 3.784 -4.369 1.00 94.06 99 ALA A N 1
ATOM 713 C CA . ALA A 1 99 ? -7.970 4.347 -4.649 1.00 94.06 99 ALA A CA 1
ATOM 714 C C . ALA A 1 99 ? -6.916 3.236 -4.753 1.00 94.06 99 ALA A C 1
ATOM 716 O O . ALA A 1 99 ? -6.142 3.245 -5.700 1.00 94.06 99 ALA A O 1
ATOM 717 N N . LEU A 1 100 ? -6.935 2.251 -3.846 1.00 96.00 100 LEU A N 1
ATOM 718 C CA . LEU A 1 100 ? -6.043 1.085 -3.894 1.00 96.00 100 LEU A CA 1
ATOM 719 C C . LEU A 1 100 ? -6.275 0.242 -5.149 1.00 96.00 100 LEU A C 1
ATOM 721 O O . LEU A 1 100 ? -5.319 -0.118 -5.828 1.00 96.00 100 LEU A O 1
ATOM 725 N N . ARG A 1 101 ? -7.543 -0.013 -5.497 1.00 94.81 101 ARG A N 1
ATOM 726 C CA . ARG A 1 101 ? -7.907 -0.736 -6.719 1.00 94.81 101 ARG A CA 1
ATOM 727 C C . ARG A 1 101 ? -7.313 -0.059 -7.947 1.00 94.81 101 ARG A C 1
ATOM 729 O O . ARG A 1 101 ? -6.678 -0.732 -8.743 1.00 94.81 101 ARG A O 1
ATOM 736 N N . ARG A 1 102 ? -7.483 1.260 -8.080 1.00 95.69 102 ARG A N 1
ATOM 737 C CA . ARG A 1 102 ? -6.916 2.025 -9.200 1.00 95.69 102 ARG A CA 1
ATOM 738 C C . ARG A 1 102 ? -5.390 2.071 -9.168 1.00 95.69 102 ARG A C 1
ATOM 740 O O . ARG A 1 102 ? -4.772 1.922 -10.211 1.00 95.69 102 ARG A O 1
ATOM 747 N N . ALA A 1 103 ? -4.789 2.223 -7.989 1.00 96.69 103 ALA A N 1
ATOM 748 C CA . ALA A 1 103 ? -3.339 2.237 -7.825 1.00 96.69 103 ALA A CA 1
ATOM 749 C C . ALA A 1 103 ? -2.676 0.913 -8.229 1.00 96.69 103 ALA A C 1
ATOM 751 O O . ALA A 1 103 ? -1.494 0.905 -8.535 1.00 96.69 103 ALA A O 1
ATOM 752 N N . PHE A 1 104 ? -3.399 -0.206 -8.208 1.00 97.38 104 PHE A N 1
ATOM 753 C CA . PHE A 1 104 ? -2.840 -1.520 -8.534 1.00 97.38 104 PHE A CA 1
ATOM 754 C C . PHE A 1 104 ? -3.383 -2.131 -9.828 1.00 97.38 104 PHE A C 1
ATOM 756 O O . PHE A 1 104 ? -2.920 -3.195 -10.237 1.00 97.38 104 PHE A O 1
ATOM 763 N N . ASP A 1 105 ? -4.329 -1.470 -10.493 1.00 95.25 105 ASP A N 1
ATOM 764 C CA . ASP A 1 105 ? -4.951 -1.990 -11.707 1.00 95.25 105 ASP A CA 1
ATOM 765 C C . ASP A 1 105 ? -3.941 -2.068 -12.859 1.00 95.25 105 ASP A C 1
ATOM 767 O O . ASP A 1 105 ? -3.308 -1.080 -13.229 1.00 95.25 105 ASP A O 1
ATOM 771 N N . GLY A 1 106 ? -3.770 -3.267 -13.420 1.00 94.31 106 GLY A N 1
ATOM 772 C CA . GLY A 1 106 ? -2.875 -3.509 -14.553 1.00 94.31 106 GLY A CA 1
ATOM 773 C C . GLY A 1 106 ? -1.382 -3.276 -14.280 1.00 94.31 106 GLY A C 1
ATOM 774 O O . GLY A 1 106 ? -0.604 -3.202 -15.235 1.00 94.31 106 GLY A O 1
ATOM 775 N N . VAL A 1 107 ? -0.960 -3.159 -13.015 1.00 96.94 107 VAL A N 1
ATOM 776 C CA . VAL A 1 107 ? 0.447 -2.916 -12.671 1.00 96.94 107 VAL A CA 1
ATOM 777 C C . VAL A 1 107 ? 1.315 -4.103 -13.084 1.00 96.94 107 VAL A C 1
ATOM 779 O O . VAL A 1 107 ? 1.073 -5.254 -12.722 1.00 96.94 107 VAL A O 1
ATOM 782 N N . GLN A 1 108 ? 2.383 -3.814 -13.826 1.00 95.19 108 GLN A N 1
ATOM 783 C CA . GLN A 1 108 ? 3.409 -4.801 -14.142 1.00 95.19 108 GLN A CA 1
ATOM 784 C C . GLN A 1 108 ? 4.384 -4.929 -12.971 1.00 95.19 108 GLN A C 1
ATOM 786 O O . GLN A 1 108 ? 5.345 -4.165 -12.851 1.00 95.19 108 GLN A O 1
ATOM 791 N N . TRP A 1 109 ? 4.124 -5.913 -12.113 1.00 96.62 109 TRP A N 1
ATOM 792 C CA . TRP A 1 109 ? 4.964 -6.233 -10.962 1.00 96.62 109 TRP A CA 1
ATOM 793 C C . TRP A 1 109 ? 6.384 -6.651 -11.368 1.00 96.62 109 TRP A C 1
ATOM 795 O O . TRP A 1 109 ? 6.610 -7.184 -12.455 1.00 96.62 109 TRP A O 1
ATOM 805 N N . SER A 1 110 ? 7.343 -6.438 -10.462 1.00 94.31 110 SER A N 1
ATOM 806 C CA . SER A 1 110 ? 8.758 -6.805 -10.650 1.00 94.31 110 SER A CA 1
ATOM 807 C C . SER A 1 110 ? 9.435 -6.115 -11.843 1.00 94.31 110 SER A C 1
ATOM 809 O O . SER A 1 110 ? 10.341 -6.674 -12.463 1.00 94.31 110 SER A O 1
ATOM 811 N N . THR A 1 111 ? 9.022 -4.882 -12.150 1.00 96.81 111 THR A N 1
ATOM 812 C CA . THR A 1 111 ? 9.654 -4.032 -13.170 1.00 96.81 111 THR A CA 1
ATOM 813 C C . THR A 1 111 ? 10.152 -2.708 -12.577 1.00 96.81 111 THR A C 1
ATOM 815 O O . THR A 1 111 ? 9.598 -2.253 -11.570 1.00 96.81 111 THR A O 1
ATOM 818 N N . PRO A 1 112 ? 11.116 -2.023 -13.224 1.00 97.75 112 PRO A N 1
ATOM 819 C CA . PRO A 1 112 ? 11.537 -0.683 -12.809 1.00 97.75 112 PRO A CA 1
ATOM 820 C C . PRO A 1 112 ? 10.467 0.408 -12.911 1.00 97.75 112 PRO A C 1
ATOM 822 O O . PRO A 1 112 ? 10.671 1.516 -12.426 1.00 97.75 112 PRO A O 1
ATOM 825 N N . ASN A 1 113 ? 9.325 0.109 -13.529 1.00 97.00 113 ASN A N 1
ATOM 826 C CA . ASN A 1 113 ? 8.237 1.063 -13.707 1.00 97.00 113 ASN A CA 1
ATOM 827 C C . ASN A 1 113 ? 7.081 0.793 -12.732 1.00 97.00 113 ASN A C 1
ATOM 829 O O . ASN A 1 113 ? 6.063 1.474 -12.798 1.00 97.00 113 ASN A O 1
ATOM 833 N N . THR A 1 114 ? 7.223 -0.179 -11.821 1.00 98.00 114 THR A N 1
ATOM 834 C CA . THR A 1 114 ? 6.151 -0.601 -10.904 1.00 98.00 114 THR A CA 1
ATOM 835 C C . THR A 1 114 ? 5.574 0.587 -10.130 1.00 98.00 114 THR A C 1
ATOM 837 O O . THR A 1 114 ? 4.363 0.794 -10.147 1.00 98.00 114 THR A O 1
ATOM 840 N N . LEU A 1 115 ? 6.419 1.404 -9.487 1.00 97.75 115 LEU A N 1
ATOM 841 C CA . LEU A 1 115 ? 5.945 2.561 -8.723 1.00 97.75 115 LEU A CA 1
ATOM 842 C C . LEU A 1 115 ? 5.299 3.621 -9.621 1.00 97.75 115 LEU A C 1
ATOM 844 O O . LEU A 1 115 ? 4.280 4.197 -9.249 1.00 97.75 115 LEU A O 1
ATOM 848 N N . GLU A 1 116 ? 5.873 3.879 -10.795 1.00 97.00 116 GLU A N 1
ATOM 849 C CA . GLU A 1 116 ? 5.324 4.846 -11.749 1.00 97.00 116 GLU A CA 1
ATOM 850 C C . GLU A 1 116 ? 3.918 4.436 -12.206 1.00 97.00 116 GLU A C 1
ATOM 852 O O . GLU A 1 116 ? 3.000 5.256 -12.164 1.00 97.00 116 GLU A O 1
ATOM 857 N N . CYS A 1 117 ? 3.724 3.161 -12.556 1.00 96.69 117 CYS A N 1
ATOM 858 C CA . CYS A 1 117 ? 2.415 2.610 -12.897 1.00 96.69 117 CYS A CA 1
ATOM 859 C C . CYS A 1 117 ? 1.418 2.776 -11.743 1.00 96.69 117 CYS A C 1
ATOM 861 O O . CYS A 1 117 ? 0.291 3.213 -11.977 1.00 96.69 117 CYS A O 1
ATOM 863 N N . CYS A 1 118 ? 1.840 2.509 -10.501 1.00 97.31 118 CYS A N 1
ATOM 864 C CA . CYS A 1 118 ? 0.966 2.698 -9.346 1.00 97.31 118 CYS A CA 1
ATOM 865 C C . CYS A 1 118 ? 0.543 4.161 -9.159 1.00 97.31 118 CYS A C 1
ATOM 867 O O . CYS A 1 118 ? -0.629 4.459 -8.924 1.00 97.31 118 CYS A O 1
ATOM 869 N N . LEU A 1 119 ? 1.494 5.093 -9.274 1.00 95.56 119 LEU A N 1
ATOM 870 C CA . LEU A 1 119 ? 1.231 6.526 -9.134 1.00 95.56 119 LEU A CA 1
ATOM 871 C C . LEU A 1 119 ? 0.317 7.052 -10.246 1.00 95.56 119 LEU A C 1
ATOM 873 O O . LEU A 1 119 ? -0.545 7.887 -9.969 1.00 95.56 119 LEU A O 1
ATOM 877 N N . ALA A 1 120 ? 0.462 6.547 -11.473 1.00 94.56 120 ALA A N 1
ATOM 878 C CA . ALA A 1 120 ? -0.427 6.882 -12.581 1.00 94.56 120 ALA A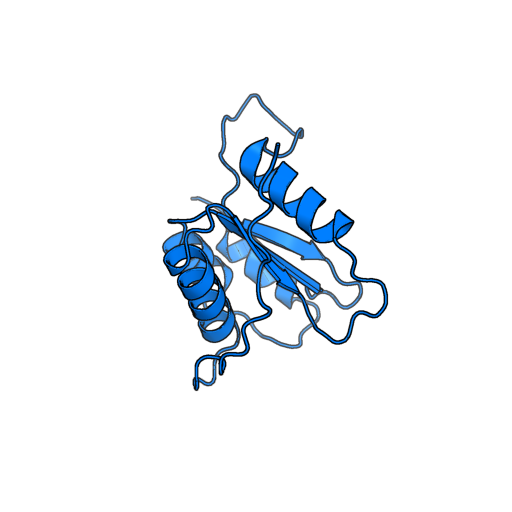 CA 1
ATOM 879 C C . ALA A 1 120 ? -1.882 6.479 -12.283 1.00 94.56 120 ALA A C 1
ATOM 881 O O . ALA A 1 120 ? -2.793 7.264 -12.536 1.00 94.56 120 ALA A O 1
ATOM 882 N N . GLY A 1 121 ? -2.098 5.314 -11.661 1.00 93.00 121 GLY A N 1
ATOM 883 C CA . GLY A 1 121 ? -3.421 4.871 -11.205 1.00 93.00 121 GLY A CA 1
ATOM 884 C C . GLY A 1 121 ? -4.023 5.728 -10.081 1.00 93.00 121 GLY A C 1
ATOM 885 O O . GLY A 1 121 ? -5.243 5.803 -9.935 1.00 93.00 121 GLY A O 1
ATOM 886 N N . CYS A 1 122 ? -3.192 6.425 -9.299 1.00 90.38 122 CYS A N 1
ATOM 887 C CA . CYS A 1 122 ? -3.643 7.330 -8.236 1.00 90.38 122 CYS A CA 1
ATOM 888 C C . CYS A 1 122 ? -4.071 8.719 -8.732 1.00 90.38 122 CYS A C 1
ATOM 890 O O . CYS A 1 122 ? -4.697 9.465 -7.970 1.00 90.38 122 CYS A O 1
ATOM 892 N N . ALA A 1 123 ? -3.717 9.107 -9.961 1.00 79.75 123 ALA A N 1
ATOM 893 C CA . ALA A 1 123 ? -4.081 10.413 -10.494 1.00 79.75 123 ALA A CA 1
ATOM 894 C C . ALA A 1 123 ? -5.614 10.534 -10.580 1.00 79.75 123 ALA A C 1
ATOM 896 O O . ALA A 1 123 ? -6.289 9.721 -11.209 1.00 79.75 123 ALA A O 1
ATOM 897 N N . ARG A 1 124 ? -6.179 11.541 -9.903 1.00 66.19 124 ARG A N 1
ATOM 898 C CA . ARG A 1 124 ? -7.599 11.889 -10.042 1.00 66.19 124 ARG A CA 1
ATOM 899 C C . ARG A 1 124 ? -7.781 12.638 -11.364 1.00 66.19 124 ARG A C 1
ATOM 901 O O . ARG A 1 124 ? -7.023 13.575 -11.614 1.00 66.19 124 ARG A O 1
ATOM 908 N N . GLU A 1 125 ? -8.756 12.218 -12.171 1.00 52.81 125 GLU A N 1
ATOM 909 C CA . GLU A 1 125 ? -9.274 13.012 -13.299 1.00 52.81 125 GLU A CA 1
ATOM 910 C C . GLU A 1 125 ? -9.909 14.325 -12.816 1.00 52.81 125 GLU A C 1
ATOM 912 O O . GLU A 1 125 ? -10.521 14.325 -11.717 1.00 52.81 125 GLU A O 1
#

Secondary structure (DSSP, 8-state):
-------PPP--PPP-SS-HHHHHHHHHHHHHHTT-SEEEEE-TT-TT--HHHHHHHHHHHHH--TT-TTS-----EEEEE-TTSSEEEEEEETT-HHHHHHHHTT--TTSTTHHHHHHHHH---

Organism: NCBI:txid1486918

Sequence (125 aa):
EDTGSKHVPCVRAQADVDDLGVRMTEALREAFSDGADVACIAGTDIPNFCAAHAEQCFALLTQGADVDSSRGCAVDVVFGPARDGGFYCVAARRGVDEALRRAFDGVQWSTPNTLECCLAGCARE

Foldseek 3Di:
DPPPPPPDDDDDDFDPDDAPLNSVLVVQVVVVVVPDQKDKDFDPPPPPDDPVVVVVQVCCQPVNDPPCVVPVDHDAKDFQADPLLAGGMIMGGPPCSVLSCQLRPPADPPHNPRNVSSVVSNDDD

Radius of gyration: 15.09 Å; chains: 1; bounding box: 29×43×48 Å